Protein AF-A0A7S0Z0H3-F1 (afdb_monomer_lite)

pLDDT: mean 89.65, std 10.92, range [51.69, 97.5]

Foldseek 3Di:
DVLVVLVVLLVQLVDVVSLVVCLVVCVLLVLLVVLVVLDPCNLSSLSSLLSSLVVDLSSLVSCLVSVSVVRLVVCLQPVCSSPVDDDPVVVVSSVVSNVSSVSSLCSNCVRDDDPSNVVSVVSCPPPPRVSVVSVVVVCVVVVVVVVVVVVD

InterPro domains:
  IPR011989 Armadillo-like helical [G3DSA:1.25.10.10] (1-152)
  IPR013180 Beta-catenin-like protein 1, N-terminal [PF08216] (2-149)
  IPR039678 Beta-catenin-like protein 1 [PTHR14978] (2-150)

Radius of gyration: 15.67 Å; chains: 1; bounding box: 43×39×38 Å

Secondary structure (DSSP, 8-state):
-HHHHHHHHHHHTTSHHHHHHHHHTTHHHHHHHHHHTTSTTHHHHHHHHHHHHTT-HHHHHHHHHTTTHHHHHHHHH-GGGT----SHHHHHHHHHHHHHHHHHHHHHHHH--HHHHHHHHHHHHGGGGHHHHHHHHHHHHHHHHHHHHT--

Organism: NCBI:txid464990

Sequence (152 aa):
LLQNIFNVICSALMVPANQAALVEGEGIELMVIIMQNRKFAARSALRVLDYAMLRNTAACERFVAAMGLKTLFPAFMRPSSVCVSKSKEAKQGQREDEEHIVSILSSLLLRLAGESHARVLSKFVENGLEKVDRLMELHEKYFKRAREAAND

Structure (mmCIF, N/CA/C/O backbone):
data_AF-A0A7S0Z0H3-F1
#
_entry.id   AF-A0A7S0Z0H3-F1
#
loop_
_atom_site.group_PDB
_atom_site.id
_atom_site.type_symbol
_atom_site.label_atom_id
_atom_site.label_alt_id
_atom_site.label_comp_id
_atom_site.label_asym_id
_atom_site.label_entity_id
_atom_site.label_seq_id
_atom_site.pdbx_PDB_ins_code
_atom_site.Cartn_x
_atom_site.Cartn_y
_atom_site.Cartn_z
_atom_site.occupancy
_atom_site.B_iso_or_equiv
_atom_site.auth_seq_id
_atom_site.auth_comp_id
_atom_site.auth_asym_id
_atom_site.auth_atom_id
_atom_site.pdbx_PDB_model_num
ATOM 1 N N . LEU A 1 1 ? 10.139 22.043 1.725 1.00 78.69 1 LEU A N 1
ATOM 2 C CA . LEU A 1 1 ? 10.858 21.599 0.506 1.00 78.69 1 LEU A CA 1
ATOM 3 C C . LEU A 1 1 ? 10.636 20.115 0.207 1.00 78.69 1 LEU A C 1
ATOM 5 O O . LEU A 1 1 ? 10.054 19.822 -0.826 1.00 78.69 1 LEU A O 1
ATOM 9 N N . LEU A 1 2 ? 11.008 19.187 1.101 1.00 85.38 2 LEU A N 1
ATOM 10 C CA . LEU A 1 2 ? 10.917 17.745 0.811 1.00 85.38 2 LEU A CA 1
ATOM 11 C C . LEU A 1 2 ? 9.493 17.255 0.475 1.00 85.38 2 LEU A C 1
ATOM 13 O O . LEU A 1 2 ? 9.311 16.497 -0.469 1.00 85.38 2 LEU A O 1
ATOM 17 N N . GLN A 1 3 ? 8.467 17.723 1.189 1.00 85.12 3 GLN A N 1
ATOM 18 C CA . GLN A 1 3 ? 7.075 17.344 0.908 1.00 85.12 3 GLN A CA 1
ATOM 19 C C 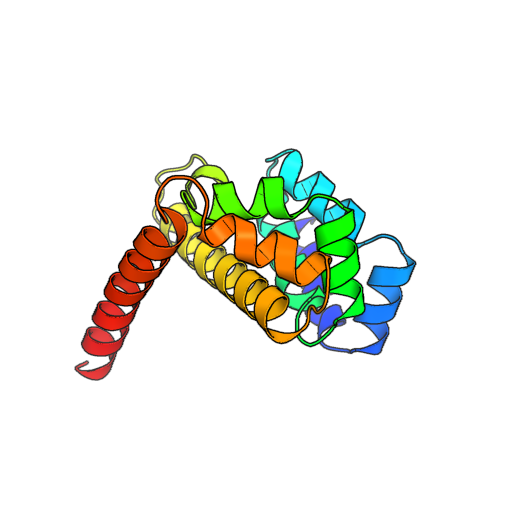. GLN A 1 3 ? 6.603 17.779 -0.490 1.00 85.12 3 GLN A C 1
ATOM 21 O O . GLN A 1 3 ? 5.839 17.058 -1.126 1.00 85.12 3 GLN A O 1
ATOM 26 N N . ASN A 1 4 ? 7.110 18.904 -1.007 1.00 91.06 4 ASN A N 1
ATOM 27 C CA . ASN A 1 4 ? 6.794 19.361 -2.361 1.00 91.06 4 ASN A CA 1
ATOM 28 C C . ASN A 1 4 ? 7.390 18.415 -3.407 1.00 91.06 4 ASN A C 1
ATOM 30 O O . ASN A 1 4 ? 6.724 18.111 -4.388 1.00 91.06 4 ASN A O 1
ATOM 34 N N . ILE A 1 5 ? 8.596 17.892 -3.164 1.00 92.62 5 ILE A N 1
ATOM 35 C CA . ILE A 1 5 ? 9.225 16.889 -4.036 1.00 92.62 5 ILE A CA 1
ATOM 36 C C . ILE A 1 5 ? 8.361 15.624 -4.078 1.00 92.62 5 ILE A C 1
ATOM 38 O O . ILE A 1 5 ? 8.009 15.153 -5.154 1.00 92.62 5 ILE A O 1
ATOM 42 N N . PHE A 1 6 ? 7.928 15.125 -2.917 1.00 92.38 6 PHE A N 1
ATOM 43 C CA . PHE A 1 6 ? 7.023 13.976 -2.858 1.00 92.38 6 PHE A CA 1
ATOM 44 C C . PHE A 1 6 ? 5.679 14.232 -3.553 1.00 92.38 6 PHE A C 1
ATOM 46 O O . PHE A 1 6 ? 5.156 13.328 -4.197 1.00 92.38 6 PHE A O 1
ATOM 53 N N . ASN A 1 7 ? 5.113 15.439 -3.445 1.00 91.56 7 ASN A N 1
ATOM 54 C CA . ASN A 1 7 ? 3.890 15.805 -4.168 1.00 91.56 7 ASN A CA 1
ATOM 55 C C . ASN A 1 7 ? 4.112 15.764 -5.689 1.00 91.56 7 ASN A C 1
ATOM 57 O O . ASN A 1 7 ? 3.304 15.173 -6.397 1.00 91.56 7 ASN A O 1
ATOM 61 N N . VAL A 1 8 ? 5.218 16.335 -6.181 1.00 94.50 8 VAL A N 1
ATOM 62 C CA . VAL A 1 8 ? 5.567 16.324 -7.613 1.00 94.50 8 VAL A CA 1
ATOM 63 C C . VAL A 1 8 ? 5.743 14.896 -8.124 1.00 94.50 8 VAL A C 1
ATOM 65 O O . VAL A 1 8 ? 5.212 14.570 -9.182 1.00 94.50 8 VAL A O 1
ATOM 68 N N . ILE A 1 9 ? 6.408 14.028 -7.356 1.00 93.12 9 ILE A N 1
ATOM 69 C CA . ILE A 1 9 ? 6.551 12.607 -7.702 1.00 93.12 9 ILE A CA 1
ATOM 70 C C . ILE A 1 9 ? 5.175 11.934 -7.793 1.00 93.12 9 ILE A C 1
ATOM 72 O O . ILE A 1 9 ? 4.892 11.285 -8.792 1.00 93.12 9 ILE A O 1
ATOM 76 N N . CYS A 1 10 ? 4.292 12.124 -6.805 1.00 93.38 10 CYS A N 1
ATOM 77 C CA . CYS A 1 10 ? 2.945 11.534 -6.836 1.00 93.38 10 CYS A CA 1
ATOM 78 C C . CYS A 1 10 ? 2.150 11.992 -8.070 1.00 93.38 10 CYS A C 1
ATOM 80 O O . CYS A 1 10 ? 1.522 11.171 -8.733 1.00 93.38 10 CYS A O 1
ATOM 82 N N . SER A 1 11 ? 2.218 13.281 -8.420 1.00 93.56 11 SER A N 1
ATOM 83 C CA . SER A 1 11 ? 1.573 13.807 -9.629 1.00 93.56 11 SER A CA 1
ATOM 84 C C . SER A 1 11 ? 2.170 13.219 -10.908 1.00 93.56 11 SER A C 1
ATOM 86 O O . SER A 1 11 ? 1.431 12.863 -11.823 1.00 93.56 11 SER A O 1
ATOM 88 N N . ALA A 1 12 ? 3.497 13.077 -10.976 1.00 94.25 12 ALA A N 1
ATOM 89 C CA . ALA A 1 12 ? 4.177 12.491 -12.127 1.00 94.25 12 ALA A CA 1
ATOM 90 C C . ALA A 1 12 ? 3.797 11.015 -12.332 1.00 94.25 12 ALA A C 1
ATOM 92 O O . ALA A 1 12 ? 3.657 10.577 -13.474 1.00 94.25 12 ALA A O 1
ATOM 93 N N . LEU A 1 13 ? 3.574 10.266 -11.248 1.00 94.06 13 LEU A N 1
ATOM 94 C CA . LEU A 1 13 ? 3.198 8.848 -11.278 1.00 94.06 13 LEU A CA 1
ATOM 95 C C . LEU A 1 13 ? 1.782 8.576 -11.799 1.00 94.06 13 LEU A C 1
ATOM 97 O O . LEU A 1 13 ? 1.443 7.418 -12.033 1.00 94.06 13 LEU A O 1
ATOM 101 N N . MET A 1 14 ? 0.978 9.612 -12.053 1.00 90.38 14 MET A N 1
ATOM 102 C CA . MET A 1 14 ? -0.280 9.462 -12.795 1.00 90.38 14 MET A CA 1
ATOM 103 C C . MET A 1 14 ? -0.058 9.117 -14.274 1.00 90.38 14 MET A C 1
ATOM 105 O O . MET A 1 14 ? -0.985 8.671 -14.949 1.00 90.38 14 MET A O 1
ATOM 109 N N . VAL A 1 15 ? 1.162 9.304 -14.786 1.00 93.12 15 VAL A N 1
ATOM 110 C CA . VAL A 1 15 ? 1.553 8.908 -16.141 1.00 93.12 15 VAL A CA 1
ATOM 111 C C . VAL A 1 15 ? 2.237 7.534 -16.085 1.00 93.12 15 VAL A C 1
ATOM 113 O O . VAL A 1 15 ? 3.291 7.418 -15.454 1.00 93.12 15 VAL A O 1
ATOM 116 N N . PRO A 1 16 ? 1.724 6.498 -16.781 1.00 90.38 16 PRO A N 1
ATOM 117 C CA . PRO A 1 16 ? 2.290 5.144 -16.729 1.00 90.38 16 PRO A CA 1
ATOM 118 C C . PRO A 1 16 ? 3.778 5.059 -17.103 1.00 90.38 16 PRO A C 1
ATOM 120 O O . PRO A 1 16 ? 4.526 4.295 -16.498 1.00 90.38 16 PRO A O 1
ATOM 123 N N . 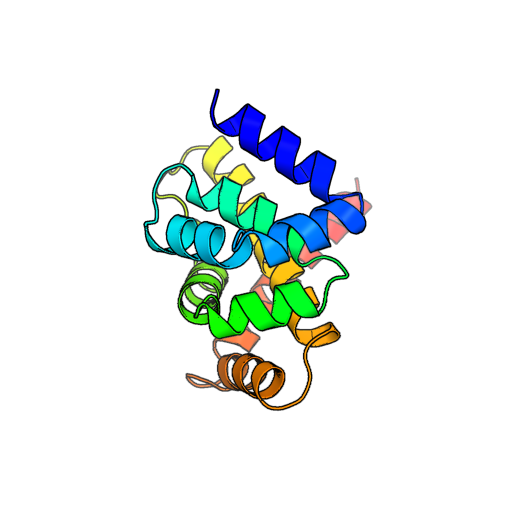ALA A 1 17 ? 4.238 5.889 -18.047 1.00 93.50 17 ALA A N 1
ATOM 124 C CA . ALA A 1 17 ? 5.651 5.958 -18.431 1.00 93.50 17 ALA A CA 1
ATOM 125 C C . ALA A 1 17 ? 6.568 6.339 -17.252 1.00 93.50 17 ALA A C 1
ATOM 127 O O . ALA A 1 17 ? 7.655 5.784 -17.102 1.00 93.50 17 ALA A O 1
ATOM 128 N N . ASN A 1 18 ? 6.105 7.228 -16.369 1.00 94.00 18 ASN A N 1
ATOM 129 C CA . ASN A 1 18 ? 6.863 7.638 -15.189 1.00 94.00 18 ASN A CA 1
ATOM 130 C C . ASN A 1 18 ? 6.866 6.555 -14.106 1.00 94.00 18 ASN A C 1
ATOM 132 O O . ASN A 1 18 ? 7.833 6.447 -13.356 1.00 94.00 18 ASN A O 1
ATOM 136 N N . GLN A 1 19 ? 5.815 5.732 -14.030 1.00 92.69 19 GLN A N 1
ATOM 137 C CA . GLN A 1 19 ? 5.812 4.572 -13.139 1.00 92.69 19 GLN A CA 1
ATOM 138 C C . GLN A 1 19 ? 6.863 3.545 -13.571 1.00 92.69 19 GLN A C 1
ATOM 140 O O . GLN A 1 19 ? 7.591 3.031 -12.728 1.00 92.69 19 GLN A O 1
ATOM 145 N N . ALA A 1 20 ? 6.982 3.281 -14.878 1.00 92.94 20 ALA A N 1
ATOM 146 C CA . ALA A 1 20 ? 8.028 2.412 -15.413 1.00 92.94 20 ALA A CA 1
ATOM 147 C C . ALA A 1 20 ? 9.428 2.983 -15.133 1.00 92.94 20 ALA A C 1
ATOM 149 O O . ALA A 1 20 ? 10.279 2.275 -14.607 1.00 92.94 20 ALA A O 1
ATOM 150 N N . ALA A 1 21 ? 9.638 4.282 -15.377 1.00 95.06 21 ALA A N 1
ATOM 151 C CA . ALA A 1 21 ? 10.907 4.945 -15.074 1.00 95.06 21 ALA A CA 1
ATOM 152 C C . ALA A 1 21 ? 11.281 4.869 -13.581 1.00 95.06 21 ALA A C 1
ATOM 154 O O . ALA A 1 21 ? 12.450 4.687 -13.247 1.00 95.06 21 ALA A O 1
ATOM 155 N N . LEU A 1 22 ? 10.299 4.971 -12.677 1.00 94.88 22 LEU A N 1
ATOM 156 C CA . LEU A 1 22 ? 10.532 4.814 -11.240 1.00 94.88 22 LEU A CA 1
ATOM 157 C C . LEU A 1 22 ? 10.969 3.386 -10.883 1.00 94.88 22 LEU A C 1
ATOM 159 O O . LEU A 1 22 ? 11.844 3.216 -10.038 1.00 94.88 22 LEU A O 1
ATOM 163 N N . VAL A 1 23 ? 10.361 2.374 -11.506 1.00 94.94 23 VAL A N 1
ATOM 164 C CA . VAL A 1 23 ? 10.716 0.962 -11.297 1.00 94.94 23 VAL A CA 1
ATOM 165 C C . VAL A 1 23 ? 12.130 0.669 -11.802 1.00 94.94 23 VAL A C 1
ATOM 167 O O . VAL A 1 23 ? 12.901 0.033 -11.089 1.00 94.94 23 VAL A O 1
ATOM 170 N N . GLU A 1 24 ? 12.490 1.169 -12.985 1.00 95.44 24 GLU A N 1
ATOM 171 C CA . GLU A 1 24 ? 13.846 1.029 -13.536 1.00 95.44 24 GLU A CA 1
ATOM 172 C C . GLU A 1 24 ? 14.899 1.736 -12.671 1.00 95.44 24 GLU A C 1
ATOM 174 O O . GLU A 1 24 ? 16.016 1.251 -12.523 1.00 95.44 24 GLU A O 1
ATOM 179 N N . GLY A 1 25 ? 14.537 2.864 -12.057 1.00 96.00 25 GLY A N 1
ATOM 180 C CA . GLY A 1 25 ? 15.413 3.637 -11.177 1.00 96.00 25 GLY A CA 1
ATOM 181 C C . GLY A 1 25 ? 15.489 3.154 -9.724 1.00 96.00 25 GLY A C 1
ATOM 182 O O . GLY A 1 25 ? 15.872 3.950 -8.870 1.00 96.00 25 GLY A O 1
ATOM 183 N N . GLU A 1 26 ? 15.071 1.921 -9.415 1.00 95.94 26 GLU A N 1
ATOM 184 C CA . GLU A 1 26 ? 15.037 1.357 -8.047 1.00 95.94 26 GLU A CA 1
ATOM 185 C C . GLU A 1 26 ? 14.232 2.207 -7.039 1.00 95.94 26 GLU A C 1
ATOM 187 O O . GLU A 1 26 ? 14.466 2.226 -5.824 1.00 95.94 26 GLU A O 1
ATOM 192 N N . GLY A 1 27 ? 13.254 2.964 -7.542 1.00 95.69 27 GLY A N 1
ATOM 193 C CA . GLY A 1 27 ? 12.466 3.874 -6.724 1.00 95.69 27 GLY A CA 1
ATOM 194 C C . GLY A 1 27 ? 11.568 3.141 -5.729 1.00 95.69 27 GLY A C 1
ATOM 195 O O . GLY A 1 27 ? 11.312 3.662 -4.643 1.00 95.69 27 GLY A O 1
ATOM 196 N N . ILE A 1 28 ? 11.121 1.925 -6.057 1.00 96.62 28 ILE A N 1
ATOM 197 C CA . ILE A 1 28 ? 10.298 1.099 -5.162 1.00 96.62 28 ILE A CA 1
ATOM 198 C C . ILE A 1 28 ? 11.120 0.669 -3.944 1.00 96.62 28 ILE A C 1
ATOM 200 O O . ILE A 1 28 ? 10.687 0.849 -2.804 1.00 96.62 28 ILE A O 1
ATOM 204 N N . GLU A 1 29 ? 12.328 0.172 -4.181 1.00 96.50 29 GLU A N 1
ATOM 205 C CA . GLU A 1 29 ? 13.298 -0.258 -3.181 1.00 96.50 29 GLU A CA 1
ATOM 206 C C . GLU A 1 29 ? 13.650 0.902 -2.239 1.00 96.50 29 GLU A C 1
ATOM 208 O O . GLU A 1 29 ? 13.566 0.764 -1.013 1.00 96.50 29 GLU A O 1
ATOM 213 N N . LEU A 1 30 ? 13.940 2.082 -2.799 1.00 95.44 30 LEU A N 1
ATOM 214 C CA . LEU A 1 30 ? 14.209 3.285 -2.013 1.00 95.44 30 LEU A CA 1
ATOM 215 C C . LEU A 1 30 ? 13.018 3.675 -1.125 1.00 95.44 30 LEU A C 1
ATOM 217 O O . LEU A 1 30 ? 13.208 3.978 0.056 1.00 95.44 30 LEU A O 1
ATOM 221 N N . MET A 1 31 ? 11.786 3.658 -1.650 1.00 95.81 31 MET A N 1
ATOM 222 C CA . MET A 1 31 ? 10.604 3.987 -0.843 1.00 95.81 31 MET A CA 1
ATOM 223 C C . MET A 1 31 ? 10.384 2.980 0.290 1.00 95.81 31 MET A C 1
ATOM 225 O O . MET A 1 31 ? 10.040 3.384 1.405 1.00 95.81 31 MET A O 1
ATOM 229 N N . VAL A 1 32 ? 10.640 1.690 0.052 1.00 94.75 32 VAL A N 1
ATOM 230 C CA . VAL A 1 32 ? 10.576 0.660 1.099 1.00 94.75 32 VAL A CA 1
ATOM 231 C C . VAL A 1 32 ? 11.608 0.930 2.198 1.00 94.75 32 VAL A C 1
ATOM 233 O O . VAL A 1 32 ? 11.258 0.898 3.380 1.00 94.75 32 VAL A O 1
ATOM 236 N N . ILE A 1 33 ? 12.846 1.289 1.844 1.00 94.06 33 ILE A N 1
ATOM 237 C CA . ILE A 1 33 ? 13.888 1.674 2.813 1.00 94.06 33 ILE A CA 1
ATOM 238 C C . ILE A 1 33 ? 13.456 2.906 3.624 1.00 94.06 33 ILE A C 1
ATOM 240 O O . ILE A 1 33 ? 13.630 2.955 4.847 1.00 94.06 33 ILE A O 1
ATOM 244 N N . ILE A 1 34 ? 12.860 3.913 2.977 1.00 92.19 34 ILE A N 1
ATOM 245 C CA . ILE A 1 34 ? 12.365 5.115 3.665 1.00 92.19 34 ILE A CA 1
ATOM 246 C C . ILE A 1 34 ? 11.253 4.757 4.662 1.00 92.19 34 ILE A C 1
ATOM 248 O O . ILE A 1 34 ? 11.278 5.246 5.797 1.00 92.19 34 ILE A O 1
ATOM 252 N N . MET A 1 35 ? 10.318 3.877 4.286 1.00 90.38 35 MET A N 1
ATOM 253 C CA . MET A 1 35 ? 9.278 3.381 5.194 1.00 90.38 35 MET A CA 1
ATOM 254 C C . MET A 1 35 ? 9.866 2.595 6.375 1.00 90.38 35 MET A C 1
ATOM 256 O O . MET A 1 35 ? 9.444 2.794 7.515 1.00 90.38 35 MET A O 1
ATOM 260 N N . GLN A 1 36 ? 10.858 1.733 6.130 1.00 88.00 36 GLN A N 1
ATOM 261 C CA . GLN A 1 36 ? 11.517 0.926 7.167 1.00 88.00 36 GLN A CA 1
ATOM 262 C C . GLN A 1 36 ? 12.225 1.779 8.218 1.00 88.00 36 GLN A C 1
ATOM 264 O O . GLN A 1 36 ? 12.170 1.465 9.406 1.00 88.00 36 GLN A O 1
ATOM 269 N N . ASN A 1 37 ? 12.837 2.886 7.798 1.00 85.62 37 ASN A N 1
ATOM 270 C CA . ASN A 1 37 ? 13.549 3.796 8.690 1.00 85.62 37 ASN A CA 1
ATOM 271 C C . ASN A 1 37 ? 12.625 4.600 9.625 1.00 85.62 37 ASN A C 1
ATOM 273 O O . ASN A 1 37 ? 13.128 5.261 10.533 1.00 85.62 37 ASN A O 1
ATOM 277 N N . ARG A 1 38 ? 11.295 4.569 9.416 1.00 72.88 38 ARG A N 1
ATOM 278 C CA . ARG A 1 38 ? 10.264 5.236 10.247 1.00 72.88 38 ARG A CA 1
ATOM 279 C C . ARG A 1 38 ? 10.553 6.711 10.561 1.00 72.88 38 ARG A C 1
ATOM 281 O O . ARG A 1 38 ? 10.220 7.215 11.631 1.00 72.88 38 ARG A O 1
ATOM 288 N N . LYS A 1 39 ? 11.192 7.415 9.624 1.00 76.69 39 LYS A N 1
ATOM 289 C CA . LYS A 1 39 ? 11.484 8.853 9.739 1.00 76.69 39 LYS A CA 1
ATOM 290 C C . LYS A 1 39 ? 10.321 9.683 9.195 1.00 76.69 39 LYS A C 1
ATOM 292 O O . LYS A 1 39 ? 9.367 9.153 8.636 1.00 76.69 39 LYS A O 1
ATOM 297 N N . PHE A 1 40 ? 10.429 11.006 9.300 1.00 78.75 40 PHE A N 1
ATOM 298 C CA . PHE A 1 40 ? 9.413 11.970 8.851 1.00 78.75 40 PHE A CA 1
ATOM 299 C C . PHE A 1 40 ? 8.945 11.800 7.387 1.00 78.75 40 PHE A C 1
ATOM 301 O O . PHE A 1 40 ? 7.859 12.249 7.039 1.00 78.75 40 PHE A O 1
ATOM 308 N N . ALA A 1 41 ? 9.736 11.141 6.532 1.00 86.12 41 ALA A N 1
ATOM 309 C CA . ALA A 1 41 ? 9.396 10.863 5.137 1.00 86.12 41 ALA A CA 1
ATOM 310 C C . ALA A 1 41 ? 8.589 9.564 4.921 1.00 86.12 41 ALA A C 1
ATOM 312 O O . ALA A 1 41 ? 8.169 9.308 3.796 1.00 86.12 41 ALA A O 1
ATOM 313 N N . ALA A 1 42 ? 8.346 8.752 5.959 1.00 87.06 42 ALA A N 1
ATOM 314 C CA . ALA A 1 42 ? 7.689 7.447 5.825 1.00 87.06 42 ALA A CA 1
ATOM 315 C C . ALA A 1 42 ? 6.264 7.549 5.255 1.00 87.06 42 ALA A C 1
ATOM 317 O O . ALA A 1 42 ? 5.923 6.800 4.344 1.00 87.06 42 ALA A O 1
ATOM 318 N N . ARG A 1 43 ? 5.460 8.517 5.723 1.00 88.25 43 ARG A N 1
ATOM 319 C CA . ARG A 1 43 ? 4.117 8.785 5.175 1.00 88.25 43 ARG A CA 1
ATOM 320 C C . ARG A 1 43 ? 4.173 9.178 3.700 1.00 88.25 43 ARG A C 1
ATOM 322 O O . ARG A 1 43 ? 3.3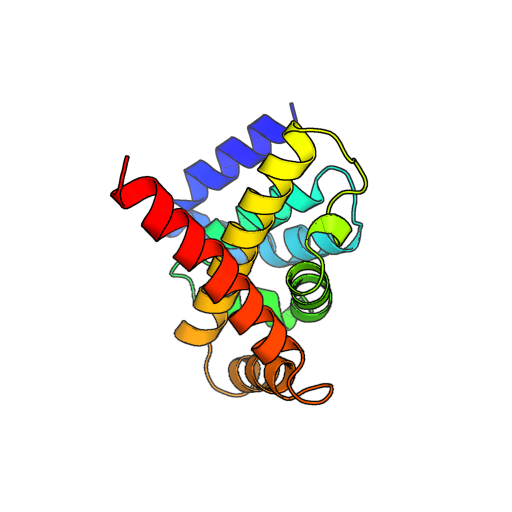95 8.693 2.887 1.00 88.25 43 ARG A O 1
ATOM 329 N N . SER A 1 44 ? 5.120 10.037 3.340 1.00 91.19 44 SER A N 1
ATOM 330 C CA . SER A 1 44 ? 5.281 10.464 1.952 1.00 91.19 44 SER A CA 1
ATOM 331 C C . SER A 1 44 ? 5.725 9.314 1.045 1.00 91.19 44 SER A C 1
ATOM 333 O O . SER A 1 44 ? 5.243 9.216 -0.079 1.00 91.19 44 SER A O 1
ATOM 335 N N . ALA A 1 45 ? 6.593 8.427 1.538 1.00 93.44 45 ALA A N 1
ATOM 336 C CA . ALA A 1 45 ? 7.011 7.223 0.824 1.00 93.44 45 ALA A CA 1
ATOM 337 C C . ALA A 1 45 ? 5.857 6.228 0.644 1.00 93.44 45 ALA A C 1
ATOM 339 O O . ALA A 1 45 ? 5.682 5.704 -0.452 1.00 93.44 45 ALA A O 1
ATOM 340 N N . LEU A 1 46 ? 5.028 6.031 1.677 1.00 93.75 46 LEU A N 1
ATOM 341 C CA . LEU A 1 46 ? 3.806 5.226 1.592 1.00 93.75 46 LEU A CA 1
ATOM 342 C C . LEU A 1 46 ? 2.881 5.746 0.484 1.00 93.75 46 LEU A C 1
ATOM 344 O O . LEU A 1 46 ? 2.421 4.972 -0.350 1.00 93.75 46 LEU A O 1
ATOM 348 N N . ARG A 1 47 ? 2.668 7.065 0.431 1.00 94.25 47 ARG A N 1
ATOM 349 C CA . ARG A 1 47 ? 1.853 7.684 -0.618 1.00 94.25 47 ARG A CA 1
ATOM 350 C C . ARG A 1 47 ? 2.468 7.518 -2.010 1.00 94.25 47 ARG A C 1
ATOM 352 O O . ARG A 1 47 ? 1.748 7.230 -2.953 1.00 94.25 47 ARG A O 1
ATOM 359 N N . VAL A 1 48 ? 3.785 7.666 -2.162 1.00 95.50 48 VAL A N 1
ATOM 360 C CA . VAL A 1 48 ? 4.449 7.406 -3.454 1.00 95.50 48 VAL A CA 1
ATOM 361 C C . VAL A 1 48 ? 4.262 5.955 -3.890 1.00 95.50 48 VAL A C 1
ATOM 363 O O . VAL A 1 48 ? 3.972 5.715 -5.058 1.00 95.50 48 VAL A O 1
ATOM 366 N N . LEU A 1 49 ? 4.389 4.999 -2.967 1.00 96.12 49 LEU A N 1
ATOM 367 C CA . LEU A 1 49 ? 4.201 3.578 -3.257 1.00 96.12 49 LEU A CA 1
ATOM 368 C C . LEU A 1 49 ? 2.776 3.254 -3.696 1.00 96.12 49 LEU A C 1
ATOM 370 O O . LEU A 1 49 ? 2.616 2.512 -4.658 1.00 96.12 49 LEU A O 1
ATOM 374 N N . ASP A 1 50 ? 1.763 3.842 -3.060 1.00 95.88 50 ASP A N 1
ATOM 375 C CA . ASP A 1 50 ? 0.365 3.685 -3.478 1.00 95.88 50 ASP A CA 1
ATOM 376 C C . ASP A 1 50 ? 0.181 4.061 -4.959 1.00 95.88 50 ASP A C 1
ATOM 378 O O . ASP A 1 50 ? -0.269 3.253 -5.772 1.00 95.88 50 ASP A O 1
ATOM 382 N N . TYR A 1 51 ? 0.667 5.240 -5.350 1.00 94.88 51 TYR A N 1
ATOM 383 C CA . TYR A 1 51 ? 0.552 5.736 -6.724 1.00 94.88 51 TYR A CA 1
ATOM 384 C C . TYR A 1 51 ? 1.422 4.945 -7.708 1.00 94.88 51 TYR A C 1
ATOM 386 O O . TYR A 1 51 ? 0.994 4.678 -8.828 1.00 94.88 51 TYR A O 1
ATOM 394 N N . ALA A 1 52 ? 2.636 4.564 -7.306 1.00 95.25 52 ALA A N 1
ATOM 395 C CA . ALA A 1 52 ? 3.560 3.807 -8.147 1.00 95.25 52 ALA A CA 1
ATOM 396 C C . ALA A 1 52 ? 3.064 2.385 -8.415 1.00 95.25 52 ALA A C 1
ATOM 398 O O . ALA A 1 52 ? 3.264 1.846 -9.502 1.00 95.25 52 ALA A O 1
ATOM 399 N N . MET A 1 53 ? 2.432 1.771 -7.415 1.00 94.00 53 MET A N 1
ATOM 400 C CA . MET A 1 53 ? 1.909 0.420 -7.523 1.00 94.00 53 MET A CA 1
ATOM 401 C C . MET A 1 53 ? 0.553 0.404 -8.210 1.00 94.00 53 MET A C 1
ATOM 403 O O . MET A 1 53 ? 0.210 -0.636 -8.774 1.00 94.00 53 MET A O 1
ATOM 407 N N . LEU A 1 54 ? -0.210 1.506 -8.196 1.00 91.12 54 LEU A N 1
ATOM 408 C CA . LEU A 1 54 ? -1.524 1.617 -8.825 1.00 91.12 54 LEU A CA 1
ATOM 409 C C . LEU A 1 54 ? -1.465 1.243 -10.315 1.00 91.12 54 LEU A C 1
ATOM 411 O O . LEU A 1 54 ? -0.861 1.929 -11.130 1.00 91.12 54 LEU A O 1
ATOM 415 N N . ARG A 1 55 ? -2.147 0.149 -10.667 1.00 86.25 55 ARG A N 1
ATOM 416 C CA . ARG A 1 55 ? -2.208 -0.461 -12.010 1.00 86.25 55 ARG A CA 1
ATOM 417 C C . ARG A 1 55 ? -0.856 -0.925 -12.582 1.00 86.25 55 ARG A C 1
ATOM 419 O O . ARG A 1 55 ? -0.782 -1.189 -13.776 1.00 86.25 55 ARG A O 1
ATOM 426 N N . ASN A 1 56 ? 0.171 -1.112 -11.750 1.00 92.56 56 ASN A N 1
ATOM 427 C CA . ASN A 1 56 ? 1.500 -1.549 -12.181 1.00 92.56 56 ASN A CA 1
ATOM 428 C C . ASN A 1 56 ? 1.932 -2.855 -11.494 1.00 92.56 56 ASN A C 1
ATOM 430 O O . ASN A 1 56 ? 2.227 -2.880 -10.298 1.00 92.56 56 ASN A O 1
ATOM 434 N N . THR A 1 57 ? 1.976 -3.952 -12.255 1.00 95.12 57 THR A N 1
ATOM 435 C CA . THR A 1 57 ? 2.368 -5.275 -11.739 1.00 95.12 57 THR A CA 1
ATOM 436 C C . THR A 1 57 ? 3.861 -5.356 -11.425 1.00 95.12 57 THR A C 1
ATOM 438 O O . THR A 1 57 ? 4.227 -5.898 -10.386 1.00 95.12 57 THR A O 1
ATOM 441 N N . ALA A 1 58 ? 4.725 -4.761 -12.253 1.00 95.31 58 ALA A N 1
ATOM 442 C CA . ALA A 1 58 ? 6.173 -4.784 -12.033 1.00 95.31 58 ALA A CA 1
ATOM 443 C C . ALA A 1 58 ? 6.557 -4.085 -10.719 1.00 95.31 58 ALA A C 1
ATOM 445 O O . ALA A 1 58 ? 7.349 -4.615 -9.941 1.00 95.31 58 ALA A O 1
ATOM 446 N N . ALA A 1 59 ? 5.928 -2.944 -10.420 1.00 96.19 59 ALA A N 1
ATOM 447 C CA . ALA A 1 59 ? 6.103 -2.256 -9.143 1.00 96.19 59 ALA A CA 1
ATOM 448 C C . ALA A 1 59 ? 5.656 -3.119 -7.949 1.00 96.19 59 ALA A C 1
ATOM 450 O O . ALA A 1 59 ? 6.314 -3.120 -6.908 1.00 96.19 59 ALA A O 1
ATOM 451 N N . CYS A 1 60 ? 4.569 -3.886 -8.097 1.00 97.12 60 CYS A N 1
ATOM 452 C CA . CYS A 1 60 ? 4.094 -4.796 -7.054 1.00 97.12 60 CYS A CA 1
ATOM 453 C C . CYS A 1 60 ? 5.085 -5.938 -6.786 1.00 97.12 60 CYS A C 1
ATOM 455 O O . CYS A 1 60 ? 5.360 -6.245 -5.626 1.00 97.12 60 CYS A O 1
ATOM 457 N N . GLU A 1 61 ? 5.653 -6.530 -7.838 1.00 96.56 61 GLU A N 1
ATOM 458 C CA . GLU A 1 61 ? 6.670 -7.581 -7.712 1.00 96.56 61 GLU A CA 1
ATOM 459 C C . GLU A 1 61 ? 7.937 -7.049 -7.027 1.00 96.56 61 GLU A C 1
ATOM 461 O O . GLU A 1 61 ? 8.414 -7.637 -6.052 1.00 96.56 61 GLU A O 1
ATOM 466 N N . ARG A 1 62 ? 8.431 -5.877 -7.457 1.00 96.69 62 ARG A N 1
ATOM 467 C CA . ARG A 1 62 ? 9.575 -5.205 -6.817 1.00 96.69 62 ARG A CA 1
ATOM 468 C C . ARG A 1 62 ? 9.315 -4.910 -5.345 1.00 96.69 62 ARG A C 1
ATOM 470 O O . ARG A 1 62 ? 10.195 -5.125 -4.518 1.00 96.69 62 ARG A O 1
ATOM 477 N N . PHE A 1 63 ? 8.104 -4.488 -4.987 1.00 97.50 63 PHE A N 1
ATOM 478 C CA . PHE A 1 63 ? 7.743 -4.215 -3.596 1.00 97.50 63 PHE A CA 1
ATOM 479 C C . PHE A 1 63 ? 7.831 -5.465 -2.706 1.00 97.50 63 PHE A C 1
ATOM 481 O O . PHE A 1 63 ? 8.352 -5.402 -1.587 1.00 97.50 63 PHE A O 1
ATOM 488 N N . VAL A 1 64 ? 7.347 -6.613 -3.194 1.00 97.00 64 VAL A N 1
ATOM 489 C CA . VAL A 1 64 ? 7.447 -7.889 -2.467 1.00 97.00 64 VAL A CA 1
ATOM 490 C C . VAL A 1 64 ? 8.902 -8.352 -2.380 1.00 97.00 64 VAL A C 1
ATOM 492 O O . VAL A 1 64 ? 9.339 -8.760 -1.300 1.00 97.00 64 VAL A O 1
ATOM 495 N N . ALA A 1 65 ? 9.665 -8.237 -3.471 1.00 95.75 65 ALA A N 1
ATOM 496 C CA . ALA A 1 65 ? 11.088 -8.578 -3.513 1.00 95.75 65 ALA A CA 1
ATOM 497 C C . ALA A 1 65 ? 11.930 -7.714 -2.555 1.00 95.75 65 ALA A C 1
ATOM 499 O O . ALA A 1 65 ? 12.792 -8.233 -1.849 1.00 95.75 65 ALA A O 1
ATOM 500 N N . ALA A 1 66 ? 11.608 -6.424 -2.436 1.00 95.69 66 ALA A N 1
ATOM 501 C CA . ALA A 1 66 ? 12.240 -5.474 -1.521 1.00 95.69 66 ALA A CA 1
ATOM 502 C C . ALA A 1 66 ? 11.837 -5.664 -0.043 1.00 95.69 66 ALA A C 1
ATOM 504 O O . ALA A 1 66 ? 12.136 -4.822 0.802 1.00 95.69 66 ALA A O 1
ATOM 505 N N . MET A 1 67 ? 11.148 -6.759 0.300 1.00 94.12 67 MET A N 1
ATOM 506 C CA . MET A 1 67 ? 10.683 -7.066 1.658 1.00 94.12 67 MET A CA 1
ATOM 507 C C . MET A 1 67 ? 9.663 -6.055 2.209 1.00 94.12 67 MET A C 1
ATOM 509 O O . MET A 1 67 ? 9.489 -5.944 3.428 1.00 94.12 67 MET A O 1
ATOM 513 N N . GLY A 1 68 ? 8.925 -5.366 1.330 1.00 95.06 68 GLY A N 1
ATOM 514 C CA . GLY A 1 68 ? 7.935 -4.351 1.703 1.00 95.06 68 GLY A CA 1
ATOM 515 C C . GLY A 1 68 ? 6.818 -4.880 2.609 1.00 95.06 68 GLY A C 1
ATOM 516 O O . GLY A 1 68 ? 6.338 -4.163 3.490 1.00 95.06 68 GLY A O 1
ATOM 517 N N . LEU A 1 69 ? 6.468 -6.169 2.499 1.00 95.81 69 LEU A N 1
ATOM 518 C CA . LEU A 1 69 ? 5.447 -6.808 3.343 1.00 95.81 69 LEU A CA 1
ATOM 519 C C . LEU A 1 69 ? 5.793 -6.755 4.841 1.00 95.81 69 LEU A C 1
ATOM 521 O O . LEU A 1 69 ? 4.895 -6.605 5.672 1.00 95.81 69 LEU A O 1
ATOM 525 N N . LYS A 1 70 ? 7.084 -6.826 5.204 1.00 92.38 70 LYS A N 1
ATOM 526 C CA . LYS A 1 70 ? 7.526 -6.731 6.609 1.00 92.38 70 LYS A CA 1
ATOM 527 C C . LYS A 1 70 ? 7.259 -5.355 7.216 1.00 92.38 70 LYS A C 1
ATOM 529 O O . LYS A 1 70 ? 7.178 -5.242 8.434 1.00 92.38 70 LYS A O 1
ATOM 534 N N . THR A 1 71 ? 7.116 -4.326 6.389 1.00 91.56 71 THR A N 1
ATOM 535 C CA . THR A 1 71 ? 6.841 -2.952 6.820 1.00 91.56 71 THR A CA 1
ATOM 536 C C . THR A 1 71 ? 5.359 -2.612 6.692 1.00 91.56 71 THR A C 1
ATOM 538 O O . THR A 1 71 ? 4.801 -1.977 7.585 1.00 91.56 71 THR A O 1
ATOM 541 N N . LEU A 1 72 ? 4.706 -3.096 5.631 1.00 94.38 72 LEU A N 1
ATOM 542 C CA . LEU A 1 72 ? 3.297 -2.838 5.339 1.00 94.38 72 LEU A CA 1
ATOM 543 C C . LEU A 1 72 ? 2.351 -3.455 6.376 1.00 94.38 72 LEU A C 1
ATOM 545 O O . LEU A 1 72 ? 1.476 -2.765 6.888 1.00 94.38 72 LEU A O 1
ATOM 549 N N . PHE A 1 73 ? 2.524 -4.733 6.729 1.00 94.25 73 PHE A N 1
ATOM 550 C CA . PHE A 1 73 ? 1.586 -5.416 7.631 1.00 94.25 73 PHE A CA 1
ATOM 551 C C . PHE A 1 73 ? 1.601 -4.886 9.076 1.00 94.25 73 PHE A C 1
ATOM 553 O O . PHE A 1 73 ? 0.528 -4.771 9.672 1.00 94.25 73 PHE A O 1
ATOM 560 N N . PRO A 1 74 ? 2.750 -4.499 9.664 1.00 91.19 74 PRO A N 1
ATOM 561 C CA . PRO A 1 74 ? 2.742 -3.760 10.925 1.00 91.19 74 PRO A CA 1
ATOM 562 C C . PRO A 1 74 ? 2.010 -2.414 10.835 1.00 91.19 74 PRO A C 1
ATOM 564 O O . PRO A 1 74 ? 1.282 -2.065 11.766 1.00 91.19 74 PRO A O 1
ATOM 567 N N . ALA A 1 75 ? 2.161 -1.689 9.720 1.00 89.62 75 ALA A N 1
ATOM 568 C CA . ALA A 1 75 ? 1.441 -0.438 9.482 1.00 89.62 75 ALA A CA 1
ATOM 569 C C . ALA A 1 75 ? -0.076 -0.665 9.340 1.00 89.62 75 ALA A C 1
ATOM 571 O O . ALA A 1 75 ? -0.858 0.098 9.900 1.00 89.62 75 ALA A O 1
ATOM 572 N N . PHE A 1 76 ? -0.488 -1.756 8.686 1.00 93.06 76 PHE A N 1
ATOM 573 C CA . PHE A 1 76 ? -1.889 -2.170 8.552 1.00 93.06 76 PHE A CA 1
ATOM 574 C C . PHE A 1 76 ? -2.555 -2.485 9.902 1.00 93.06 76 PHE A C 1
ATOM 576 O O . PHE A 1 76 ? -3.665 -2.025 10.180 1.00 93.06 76 PHE A O 1
ATOM 583 N N . MET A 1 77 ? -1.862 -3.222 10.779 1.00 91.25 77 MET A N 1
ATOM 584 C CA . MET A 1 77 ? -2.380 -3.533 12.118 1.00 91.25 77 MET A CA 1
ATOM 585 C C . MET A 1 77 ? -2.476 -2.297 13.006 1.00 91.25 77 MET A C 1
ATOM 587 O O . MET A 1 77 ? -3.412 -2.160 13.789 1.00 91.25 77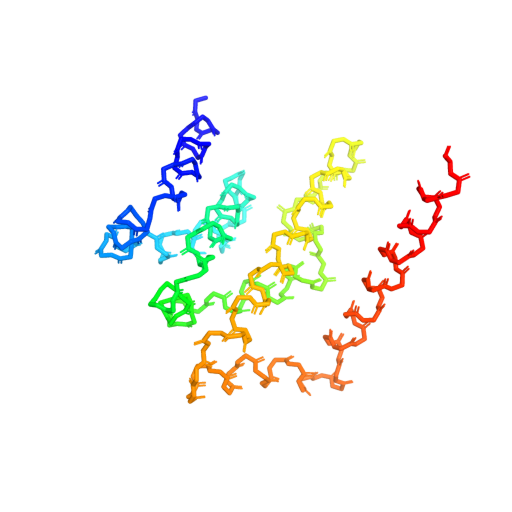 MET A O 1
ATOM 591 N N . ARG A 1 78 ? -1.478 -1.411 12.932 1.00 83.06 78 ARG A N 1
ATOM 592 C CA . ARG A 1 78 ? -1.390 -0.217 13.776 1.00 83.06 78 ARG A CA 1
ATOM 593 C C . ARG A 1 78 ? -0.938 0.974 12.929 1.00 83.06 78 ARG A C 1
ATOM 595 O O . ARG A 1 78 ? 0.268 1.186 12.797 1.00 83.06 78 ARG A O 1
ATOM 602 N N . PRO A 1 79 ? -1.866 1.802 12.425 1.00 64.94 79 PRO A N 1
ATOM 603 C CA . PRO A 1 79 ? -1.528 3.007 11.656 1.00 64.94 79 PRO A CA 1
ATOM 604 C C . PRO A 1 79 ? -0.689 4.012 12.463 1.00 64.94 79 PRO A C 1
ATOM 606 O O . PRO A 1 79 ? 0.198 4.678 11.936 1.00 64.94 79 PRO A O 1
ATOM 609 N N . SER A 1 80 ? -0.868 4.037 13.790 1.00 58.00 80 SER A N 1
ATOM 610 C CA . SER A 1 80 ? -0.026 4.785 14.738 1.00 58.00 80 SER A CA 1
ATOM 611 C C . SER A 1 80 ? 1.446 4.346 14.759 1.00 58.00 80 SER A C 1
ATOM 613 O O . SER A 1 80 ? 2.289 5.019 15.345 1.00 58.00 80 SER A O 1
ATOM 615 N N . SER A 1 81 ? 1.796 3.242 14.097 1.00 54.19 81 SER A N 1
ATOM 616 C CA . SER A 1 81 ? 3.185 2.806 13.937 1.00 54.19 81 SER A CA 1
ATOM 617 C C . SER A 1 81 ? 3.964 3.602 12.875 1.00 54.19 81 SER A C 1
ATOM 619 O O . SER A 1 81 ? 5.192 3.481 12.820 1.00 54.19 81 SER A O 1
ATOM 621 N N . VAL A 1 82 ? 3.269 4.434 12.084 1.00 54.81 82 VAL A N 1
ATOM 622 C CA . VAL A 1 82 ? 3.848 5.384 11.116 1.00 54.81 82 VAL A CA 1
ATOM 623 C C . VAL A 1 82 ? 4.080 6.764 11.757 1.00 54.81 82 VAL A C 1
ATOM 625 O O . VAL A 1 82 ? 4.995 7.480 11.356 1.00 54.81 82 VAL A O 1
ATOM 628 N N . CYS A 1 83 ? 3.312 7.143 12.791 1.00 51.69 83 CYS A N 1
ATOM 629 C CA . CYS A 1 83 ? 3.454 8.431 13.482 1.00 51.69 83 CYS A CA 1
ATOM 630 C C . CYS A 1 83 ? 2.991 8.404 14.959 1.00 51.69 83 CYS A C 1
ATOM 632 O O . CYS A 1 83 ? 1.908 7.928 15.285 1.00 51.69 83 CYS A O 1
ATOM 634 N N . VAL A 1 84 ? 3.807 8.980 15.855 1.00 52.53 84 VAL A N 1
ATOM 635 C CA . VAL A 1 84 ? 3.665 8.906 17.333 1.00 52.53 84 VAL A CA 1
ATOM 636 C C . VAL A 1 84 ? 2.820 10.055 17.933 1.00 52.53 84 VAL A C 1
ATOM 638 O O . VAL A 1 84 ? 2.524 10.064 19.127 1.00 52.53 84 VAL A O 1
ATOM 641 N N . SER A 1 85 ? 2.400 11.044 17.134 1.00 52.78 85 SER A N 1
ATOM 642 C CA . SER A 1 85 ? 1.695 12.240 17.637 1.00 52.78 85 SER A CA 1
ATOM 643 C C . SER A 1 85 ? 0.190 12.014 17.863 1.00 52.78 85 SER A C 1
ATOM 645 O O . SER A 1 85 ? -0.460 11.297 17.107 1.00 52.78 85 SER A O 1
ATOM 647 N N . LYS A 1 86 ? -0.378 12.669 18.890 1.00 54.97 86 LYS A N 1
ATOM 648 C CA . LYS A 1 86 ? -1.806 12.609 19.276 1.00 54.97 86 LYS A CA 1
ATOM 649 C C . LYS A 1 86 ? -2.641 13.831 18.824 1.00 54.97 86 LYS A C 1
ATOM 651 O O . LYS A 1 86 ? -3.770 13.986 19.291 1.00 54.97 86 LYS A O 1
ATOM 656 N N . SER A 1 87 ? -2.121 14.708 17.955 1.00 64.94 87 SER A N 1
ATOM 657 C CA . SER A 1 87 ? -2.848 15.914 17.496 1.00 64.94 87 SER A CA 1
ATOM 658 C C . SER A 1 87 ? -4.044 15.598 16.577 1.00 64.94 87 SER A C 1
ATOM 660 O O . SER A 1 87 ? -4.183 14.484 16.066 1.00 64.94 87 SER A O 1
ATOM 662 N N . LYS A 1 88 ? -4.930 16.582 16.339 1.00 59.84 88 LYS A N 1
ATOM 663 C CA . LYS A 1 88 ? -6.024 16.445 15.355 1.00 59.84 88 LYS A CA 1
ATOM 664 C C . LYS A 1 88 ? -5.488 16.214 13.934 1.00 59.84 88 LYS A C 1
ATOM 666 O O . LYS A 1 88 ? -6.036 15.355 13.246 1.00 59.84 88 LYS A O 1
ATOM 671 N N . GLU A 1 89 ? -4.404 16.881 13.517 1.00 64.62 89 GLU A N 1
ATOM 672 C CA . GLU A 1 89 ? -3.787 16.595 12.209 1.00 64.62 89 GLU A CA 1
ATOM 673 C C . GLU A 1 89 ? -3.181 15.188 12.160 1.00 64.62 89 GLU A C 1
ATOM 675 O O . GLU A 1 89 ? -3.201 14.538 11.117 1.00 64.62 89 GLU A O 1
ATOM 680 N N . ALA A 1 90 ? -2.697 14.669 13.293 1.00 67.31 90 ALA A N 1
ATOM 681 C CA . ALA A 1 90 ? -2.203 13.299 13.366 1.00 67.31 90 ALA A CA 1
ATOM 682 C C . ALA A 1 90 ? -3.321 12.268 13.145 1.00 67.31 90 ALA A C 1
ATOM 684 O O . ALA A 1 90 ? -3.090 11.272 12.464 1.00 67.31 90 ALA A O 1
ATOM 685 N N . LYS A 1 91 ? -4.541 12.523 13.644 1.00 68.44 91 LYS A N 1
ATOM 686 C CA . LYS A 1 91 ? -5.712 11.662 13.385 1.00 68.44 91 LYS A CA 1
ATOM 687 C C . LYS A 1 91 ? -6.124 11.658 11.913 1.00 68.44 91 LYS A C 1
ATOM 689 O O . LYS A 1 91 ? -6.430 10.597 11.379 1.00 68.44 91 LYS A O 1
ATOM 694 N N . GLN A 1 92 ? -6.119 12.822 11.263 1.00 71.19 92 GLN A N 1
ATOM 695 C CA . GLN A 1 92 ? -6.403 12.923 9.828 1.00 71.19 92 GLN A CA 1
ATOM 696 C C . GLN A 1 92 ? -5.330 12.196 9.007 1.00 71.19 92 GLN A C 1
ATOM 698 O O . GLN A 1 92 ? -5.656 11.375 8.156 1.00 71.19 92 GLN A O 1
ATOM 703 N N . GLY A 1 93 ? -4.056 12.395 9.343 1.00 77.62 93 GLY A N 1
ATOM 704 C CA . GLY A 1 93 ? -2.962 11.690 8.685 1.00 77.62 93 GLY A CA 1
ATOM 705 C C . GLY A 1 93 ? -2.996 10.171 8.883 1.00 77.62 93 GLY A C 1
ATOM 706 O O . GLY A 1 93 ? -2.683 9.440 7.957 1.00 77.62 93 GLY A O 1
ATOM 707 N N . GLN A 1 94 ? -3.417 9.673 10.051 1.00 81.19 94 GLN A N 1
ATOM 708 C CA . GLN A 1 94 ? -3.601 8.229 10.273 1.00 81.19 94 GLN A CA 1
ATOM 709 C C . GLN A 1 94 ? -4.690 7.636 9.379 1.00 81.19 94 GLN A C 1
ATOM 711 O O . GLN A 1 94 ? -4.592 6.482 8.975 1.00 81.19 94 GLN A O 1
ATOM 716 N N . ARG A 1 95 ? -5.735 8.413 9.082 1.00 85.19 95 ARG A N 1
ATOM 717 C CA . ARG A 1 95 ? -6.789 7.996 8.159 1.00 85.19 95 ARG A CA 1
ATOM 718 C C . ARG A 1 95 ? -6.258 7.902 6.727 1.00 85.19 95 ARG A C 1
ATOM 720 O O . ARG A 1 95 ? -6.502 6.904 6.067 1.00 85.19 95 ARG A O 1
ATOM 727 N N . GLU A 1 96 ? -5.513 8.907 6.277 1.00 88.19 96 GLU A N 1
ATOM 728 C CA . GLU A 1 96 ? -4.851 8.885 4.963 1.00 88.19 96 GLU A CA 1
ATOM 729 C C . GLU A 1 96 ? -3.874 7.705 4.856 1.00 88.19 96 GLU A C 1
ATOM 731 O O . GLU A 1 96 ? -3.866 6.993 3.856 1.00 88.19 96 GLU A O 1
ATOM 736 N N . ASP A 1 97 ? -3.111 7.436 5.921 1.00 89.69 97 ASP A N 1
ATOM 737 C CA . ASP A 1 97 ? -2.223 6.274 5.990 1.00 89.69 97 ASP A CA 1
ATOM 738 C C . ASP A 1 97 ? -3.014 4.958 5.833 1.00 89.69 97 ASP A C 1
ATOM 740 O O . ASP A 1 97 ? -2.601 4.089 5.068 1.00 89.69 97 ASP A O 1
ATOM 744 N N . GLU A 1 98 ? -4.159 4.804 6.516 1.00 92.19 98 GLU A N 1
ATOM 745 C CA . GLU A 1 98 ? -5.040 3.633 6.362 1.00 92.19 98 GLU A CA 1
ATOM 746 C C . GLU A 1 98 ? -5.536 3.469 4.915 1.00 92.19 98 GLU A C 1
ATOM 748 O O . GLU A 1 98 ? -5.486 2.360 4.382 1.00 92.19 98 GLU A O 1
ATOM 753 N N . GLU A 1 99 ? -5.982 4.553 4.274 1.00 92.69 99 GLU A N 1
ATOM 754 C CA . GLU A 1 99 ? -6.482 4.538 2.892 1.00 92.69 99 GLU A CA 1
ATOM 755 C C . GLU A 1 99 ? -5.380 4.101 1.906 1.00 92.69 99 GLU A C 1
ATOM 757 O O . GLU A 1 99 ? -5.595 3.179 1.112 1.00 92.69 99 GLU A O 1
ATOM 762 N N . HIS A 1 100 ? -4.168 4.658 2.024 1.00 94.94 100 HIS A N 1
ATOM 763 C CA . HIS A 1 100 ? -3.021 4.256 1.201 1.00 94.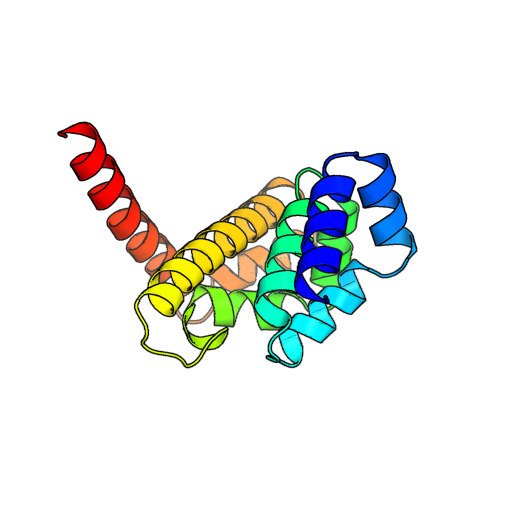94 100 HIS A CA 1
ATOM 764 C C . HIS A 1 100 ? -2.612 2.796 1.436 1.00 94.94 100 HIS A C 1
ATOM 766 O O . HIS A 1 100 ? -2.335 2.068 0.483 1.00 94.94 100 HIS A O 1
ATOM 772 N N . ILE A 1 101 ? -2.599 2.327 2.688 1.00 95.06 101 ILE A N 1
ATOM 773 C CA . ILE A 1 101 ? -2.253 0.933 3.007 1.00 95.06 101 ILE A CA 1
ATOM 774 C C . ILE A 1 101 ? -3.262 -0.035 2.382 1.00 95.06 101 ILE A C 1
ATOM 776 O O . ILE A 1 101 ? -2.858 -1.028 1.776 1.00 95.06 101 ILE A O 1
ATOM 780 N N . VAL A 1 102 ? -4.565 0.237 2.510 1.00 95.25 102 VAL A N 1
ATOM 781 C CA . VAL A 1 102 ? -5.615 -0.617 1.930 1.00 95.25 102 VAL A CA 1
ATOM 782 C C . VAL A 1 102 ? -5.544 -0.609 0.402 1.00 95.25 102 VAL A C 1
ATOM 784 O O . VAL A 1 102 ? -5.666 -1.668 -0.216 1.00 95.25 102 VAL A O 1
ATOM 787 N N . SER A 1 103 ? -5.272 0.546 -0.210 1.00 95.94 103 SER A N 1
ATOM 788 C CA . SER A 1 103 ? -5.065 0.653 -1.658 1.00 95.94 103 SER A CA 1
ATOM 789 C C . SER A 1 103 ? -3.863 -0.175 -2.136 1.00 95.94 103 SER A C 1
ATOM 791 O O . SER A 1 103 ? -3.973 -0.939 -3.103 1.00 95.94 103 SER A O 1
ATOM 793 N N . ILE A 1 104 ? -2.736 -0.128 -1.416 1.00 96.50 104 ILE A N 1
ATOM 794 C CA . ILE A 1 104 ? -1.560 -0.969 -1.690 1.00 96.50 104 ILE A CA 1
ATOM 795 C C . ILE A 1 104 ? -1.895 -2.458 -1.527 1.00 96.50 104 ILE A C 1
ATOM 797 O O . ILE A 1 104 ? -1.512 -3.268 -2.369 1.00 96.50 104 ILE A O 1
ATOM 801 N N . LEU A 1 105 ? -2.631 -2.848 -0.483 1.00 96.94 105 LEU A N 1
ATOM 802 C CA . LEU A 1 105 ? -3.035 -4.246 -0.288 1.00 96.94 105 LEU A CA 1
ATOM 803 C C . LEU A 1 105 ? -3.942 -4.742 -1.420 1.00 96.94 105 LEU A C 1
ATOM 805 O O . LEU A 1 105 ? -3.697 -5.815 -1.968 1.00 96.94 105 LEU A O 1
ATOM 809 N N . SER A 1 106 ? -4.940 -3.950 -1.819 1.00 96.31 106 SER A N 1
ATOM 810 C CA . SER A 1 106 ? -5.798 -4.256 -2.972 1.00 96.31 106 SER A CA 1
ATOM 811 C C . SER A 1 106 ? -4.973 -4.409 -4.251 1.00 96.31 106 SER A C 1
ATOM 813 O O . SER A 1 106 ? -5.144 -5.360 -5.010 1.00 96.31 106 SER A O 1
ATOM 815 N N . SER A 1 107 ? -4.009 -3.513 -4.444 1.00 96.44 107 SER A N 1
ATOM 816 C CA . SER A 1 107 ? -3.071 -3.530 -5.560 1.00 96.44 107 SER A CA 1
ATOM 817 C C . SER A 1 107 ? -2.247 -4.816 -5.629 1.00 96.44 107 SER A C 1
ATOM 819 O O . SER A 1 107 ? -2.134 -5.401 -6.705 1.00 96.44 107 SER A O 1
ATOM 821 N N . LEU A 1 108 ? -1.718 -5.272 -4.492 1.00 97.12 108 LEU A N 1
ATOM 822 C CA . LEU A 1 108 ? -0.963 -6.520 -4.380 1.00 97.12 108 LEU A CA 1
ATOM 823 C C . LEU A 1 108 ? -1.842 -7.745 -4.665 1.00 97.12 108 LEU A C 1
ATOM 825 O O . LEU A 1 108 ? -1.443 -8.612 -5.438 1.00 97.12 108 LEU A O 1
ATOM 829 N N . LEU A 1 109 ? -3.040 -7.801 -4.076 1.00 95.94 109 LEU A N 1
ATOM 830 C CA . LEU A 1 109 ? -3.970 -8.926 -4.231 1.00 95.94 109 LEU A CA 1
ATOM 831 C C . LEU A 1 109 ? -4.515 -9.054 -5.661 1.00 95.94 109 LEU A C 1
ATOM 833 O O . LEU A 1 109 ? -4.719 -10.161 -6.140 1.00 95.94 109 LEU A O 1
ATOM 837 N N . LEU A 1 110 ? -4.751 -7.936 -6.352 1.00 95.50 110 LEU A N 1
ATOM 838 C CA . LEU A 1 110 ? -5.337 -7.947 -7.696 1.00 95.50 110 LEU A CA 1
ATOM 839 C C . LEU A 1 110 ? -4.316 -8.154 -8.821 1.00 95.50 110 LEU A C 1
ATOM 841 O O . LEU A 1 110 ? -4.713 -8.538 -9.919 1.00 95.50 110 LEU A O 1
ATOM 845 N N . ARG A 1 111 ? -3.033 -7.831 -8.602 1.00 94.56 111 ARG A N 1
ATOM 846 C CA . ARG A 1 111 ? -2.019 -7.823 -9.675 1.00 94.56 111 ARG A CA 1
ATOM 847 C C . ARG A 1 111 ? -0.974 -8.918 -9.585 1.00 94.56 111 ARG A C 1
ATOM 849 O O . ARG A 1 111 ? -0.410 -9.264 -10.620 1.00 94.56 111 ARG A O 1
ATOM 856 N N . LEU A 1 112 ? -0.671 -9.409 -8.389 1.00 95.94 112 LEU A N 1
ATOM 857 C CA . LEU A 1 112 ? 0.350 -10.437 -8.226 1.00 95.94 112 LEU A CA 1
ATOM 858 C C . LEU A 1 112 ? -0.192 -11.815 -8.598 1.00 95.94 112 LEU A C 1
ATOM 860 O O . LEU A 1 112 ? -1.368 -12.114 -8.405 1.00 95.94 112 LEU A O 1
ATOM 864 N N . ALA A 1 113 ? 0.708 -12.680 -9.055 1.00 94.31 113 ALA A N 1
ATOM 865 C CA . ALA A 1 113 ? 0.444 -14.097 -9.271 1.00 94.31 113 ALA A CA 1
ATOM 866 C C . ALA A 1 113 ? 1.581 -14.951 -8.683 1.00 94.31 113 ALA A C 1
ATOM 868 O O . ALA A 1 113 ? 2.602 -14.435 -8.226 1.00 94.31 113 ALA A O 1
ATOM 869 N N . GLY A 1 114 ? 1.395 -16.273 -8.662 1.00 95.69 114 GLY A N 1
ATOM 870 C CA . GLY A 1 114 ? 2.440 -17.219 -8.264 1.00 95.69 114 GLY A CA 1
ATOM 871 C C . GLY A 1 114 ? 2.954 -17.016 -6.835 1.00 95.69 114 GLY A C 1
ATOM 872 O O . GLY A 1 114 ? 2.176 -16.860 -5.891 1.00 95.69 114 GLY A O 1
ATOM 873 N N . GLU A 1 115 ? 4.277 -17.047 -6.672 1.00 95.81 115 GLU A N 1
ATOM 874 C CA . GLU A 1 115 ? 4.928 -17.034 -5.360 1.00 95.81 115 GLU A CA 1
ATOM 875 C C . GLU A 1 115 ? 4.723 -15.712 -4.606 1.00 95.81 115 GLU A C 1
ATOM 877 O O . GLU A 1 115 ? 4.401 -15.726 -3.417 1.00 95.81 115 GLU A O 1
ATOM 882 N N . SER A 1 116 ? 4.849 -14.566 -5.281 1.00 96.12 116 SER A N 1
ATOM 883 C CA . SER A 1 116 ? 4.642 -13.253 -4.660 1.00 96.12 116 SER A CA 1
ATOM 884 C C . SER A 1 116 ? 3.217 -13.096 -4.138 1.00 96.12 116 SER A C 1
ATOM 886 O O . SER A 1 116 ? 3.021 -12.623 -3.017 1.00 96.12 116 SER A O 1
ATOM 888 N N . HIS A 1 117 ? 2.223 -13.564 -4.899 1.00 96.88 117 HIS A N 1
ATOM 889 C CA . HIS A 1 117 ? 0.830 -13.589 -4.456 1.00 96.88 117 HIS A CA 1
ATOM 890 C C . HIS A 1 117 ? 0.629 -14.518 -3.252 1.00 96.88 117 HIS A C 1
ATOM 892 O O . HIS A 1 117 ? 0.027 -14.118 -2.255 1.00 96.88 117 HIS A O 1
ATOM 898 N N . ALA A 1 118 ? 1.208 -15.724 -3.289 1.00 96.81 118 ALA A N 1
ATOM 899 C CA . ALA A 1 118 ? 1.153 -16.660 -2.168 1.00 96.81 118 ALA A CA 1
ATOM 900 C C . ALA A 1 118 ? 1.762 -16.063 -0.887 1.00 96.81 118 ALA A C 1
ATOM 902 O O . ALA A 1 118 ? 1.176 -16.195 0.184 1.00 96.81 118 ALA A O 1
ATOM 903 N N . ARG A 1 119 ? 2.881 -15.329 -0.982 1.00 96.94 119 ARG A N 1
ATOM 904 C CA . ARG A 1 119 ? 3.488 -14.629 0.167 1.00 96.94 119 ARG A CA 1
ATOM 905 C C . ARG A 1 119 ? 2.554 -13.580 0.778 1.00 96.94 119 ARG A C 1
ATOM 907 O O . ARG A 1 119 ? 2.547 -13.426 1.999 1.00 96.94 119 ARG A O 1
ATOM 914 N N . VAL A 1 120 ? 1.776 -12.869 -0.042 1.00 96.94 120 VAL A N 1
ATOM 915 C CA . VAL A 1 120 ? 0.763 -11.914 0.441 1.00 96.94 120 VAL A CA 1
ATOM 916 C C . VAL A 1 120 ? -0.389 -12.649 1.120 1.00 96.94 120 VAL A C 1
ATOM 918 O O . VAL A 1 120 ? -0.770 -12.272 2.224 1.00 96.94 120 VAL A O 1
ATOM 921 N N . LEU A 1 121 ? -0.906 -13.722 0.519 1.00 96.75 121 LEU A N 1
ATOM 922 C CA . LEU A 1 121 ? -1.990 -14.517 1.107 1.00 96.75 121 LEU A CA 1
ATOM 923 C C . LEU A 1 121 ? -1.587 -15.155 2.440 1.00 96.75 121 LEU A C 1
ATOM 925 O O . LEU A 1 121 ? -2.356 -15.095 3.398 1.00 96.75 121 LEU A O 1
ATOM 929 N N . SER A 1 122 ? -0.364 -15.678 2.546 1.00 96.56 122 SER A N 1
ATOM 930 C CA . SER A 1 122 ? 0.156 -16.246 3.795 1.00 96.56 122 SER A CA 1
ATOM 931 C C . SER A 1 122 ? 0.092 -15.253 4.955 1.00 96.56 122 SER A C 1
ATOM 933 O O . SER A 1 122 ? -0.202 -15.651 6.079 1.00 96.56 122 SER A O 1
ATOM 935 N N . LYS A 1 123 ? 0.262 -13.948 4.697 1.00 96.56 123 LYS A N 1
ATOM 936 C CA . LYS A 1 123 ? 0.143 -12.917 5.737 1.00 96.56 123 LYS A CA 1
ATOM 937 C C . LYS A 1 123 ? -1.260 -12.805 6.326 1.00 96.56 123 LYS A C 1
ATOM 939 O O . LYS A 1 123 ? -1.372 -12.435 7.489 1.00 96.56 123 LYS A O 1
ATOM 944 N N . PHE A 1 124 ? -2.305 -13.138 5.569 1.00 96.06 124 PHE A N 1
ATOM 945 C CA . PHE A 1 124 ? -3.682 -13.167 6.070 1.00 96.06 124 PHE A CA 1
ATOM 946 C C . PHE A 1 124 ? -4.017 -14.442 6.849 1.00 96.06 124 PHE A C 1
ATOM 948 O O . PHE A 1 124 ? -4.991 -14.444 7.593 1.00 96.06 124 PHE A O 1
ATOM 955 N N . VAL A 1 125 ? -3.207 -15.496 6.709 1.00 95.75 125 VAL A N 1
ATOM 956 C CA . VAL A 1 125 ? -3.394 -16.775 7.411 1.00 95.75 125 VAL A CA 1
ATOM 957 C C . VAL A 1 125 ? -2.578 -16.851 8.716 1.00 95.75 125 VAL A C 1
ATOM 959 O O . VAL A 1 125 ? -2.875 -17.650 9.602 1.00 95.75 125 VAL A O 1
ATOM 962 N N . GLU A 1 126 ? -1.562 -15.997 8.871 1.00 92.94 126 GLU A N 1
ATOM 963 C CA . GLU A 1 126 ? -0.722 -15.904 10.074 1.00 92.94 126 GLU A CA 1
ATOM 964 C C . GLU A 1 126 ? -1.521 -15.572 11.353 1.00 92.94 126 GLU A C 1
ATOM 966 O O . GLU A 1 126 ? -2.547 -14.892 11.314 1.00 92.94 126 GLU A O 1
ATOM 971 N N . ASN A 1 127 ? -1.005 -16.020 12.507 1.00 93.38 127 ASN A N 1
ATOM 972 C CA . ASN A 1 127 ? -1.467 -15.647 13.854 1.00 93.38 127 ASN A CA 1
ATOM 973 C C . ASN A 1 127 ? -2.986 -15.769 14.076 1.00 93.38 127 ASN A C 1
ATOM 975 O O . ASN A 1 127 ? -3.597 -14.896 14.684 1.00 93.38 127 ASN A O 1
ATOM 979 N N . GLY A 1 128 ? -3.600 -16.844 13.578 1.00 92.94 128 GLY A N 1
ATOM 980 C CA . GLY A 1 128 ? -5.032 -17.077 13.775 1.00 92.94 128 GLY A CA 1
ATOM 981 C C . GLY A 1 128 ? -5.925 -16.111 12.997 1.00 92.94 128 GLY A C 1
ATOM 982 O O . GLY A 1 128 ? -7.000 -15.784 13.474 1.00 92.94 128 GLY A O 1
ATOM 983 N N . LEU A 1 129 ? -5.491 -15.679 11.807 1.00 95.00 129 LEU A N 1
ATOM 984 C CA . LEU A 1 129 ? -6.229 -14.769 10.921 1.00 95.00 129 LEU A CA 1
ATOM 985 C C . LEU A 1 129 ? -6.358 -13.330 11.446 1.00 95.00 129 LEU A C 1
ATOM 987 O O . LEU A 1 129 ? -7.218 -12.586 10.981 1.00 95.00 129 LEU A O 1
ATOM 991 N N . GLU A 1 130 ? -5.456 -12.878 12.325 1.00 95.44 130 GLU A N 1
ATOM 992 C CA . GLU A 1 130 ? -5.531 -11.536 12.936 1.00 95.44 130 GLU A CA 1
ATOM 993 C C . GLU A 1 130 ? -5.622 -10.383 11.907 1.00 95.44 130 GLU A C 1
ATOM 995 O O . GLU A 1 130 ? -6.128 -9.299 12.199 1.00 95.44 130 GLU A O 1
ATOM 1000 N N . LYS A 1 131 ? -5.117 -10.586 10.678 1.00 95.31 131 LYS A N 1
ATOM 1001 C CA . LYS A 1 131 ? -5.213 -9.584 9.600 1.00 95.31 131 LYS A CA 1
ATOM 1002 C C . LYS A 1 131 ? -6.614 -9.514 9.003 1.00 95.31 131 LYS A C 1
ATOM 1004 O O . LYS A 1 131 ? -7.019 -8.444 8.556 1.00 95.31 131 LYS A O 1
ATOM 1009 N N . VAL A 1 132 ? -7.329 -10.635 8.980 1.00 96.25 132 VAL A N 1
ATOM 1010 C CA . VAL A 1 132 ? -8.731 -10.704 8.560 1.00 96.25 132 VAL A CA 1
ATOM 1011 C C . VAL A 1 132 ? -9.603 -10.020 9.606 1.00 96.25 132 VAL A C 1
ATOM 1013 O O . VAL A 1 132 ? -10.418 -9.181 9.235 1.00 96.25 132 VAL A O 1
ATOM 1016 N N . ASP A 1 133 ? -9.356 -10.261 10.896 1.00 95.19 133 ASP A N 1
ATOM 1017 C CA . ASP A 1 133 ? -10.048 -9.547 11.977 1.00 95.19 133 ASP A CA 1
ATOM 1018 C C . ASP A 1 133 ? -9.855 -8.034 11.839 1.00 95.19 133 ASP A C 1
ATOM 1020 O O . ASP A 1 133 ? -10.818 -7.267 11.802 1.00 95.19 133 ASP A O 1
ATOM 1024 N N . ARG A 1 134 ? -8.605 -7.595 11.633 1.00 94.81 134 ARG A N 1
ATOM 1025 C CA . ARG A 1 134 ? -8.299 -6.180 11.397 1.00 94.81 134 ARG A CA 1
ATOM 1026 C C . ARG A 1 134 ? -9.002 -5.615 10.159 1.00 94.81 134 ARG A C 1
ATOM 1028 O O . ARG A 1 134 ? -9.414 -4.453 10.162 1.00 94.81 134 ARG A O 1
ATOM 1035 N N . LEU A 1 135 ? -9.124 -6.402 9.092 1.00 95.44 135 LEU A N 1
ATOM 1036 C CA . LEU A 1 135 ? -9.846 -5.997 7.887 1.00 95.44 135 LEU A CA 1
ATOM 1037 C C . LEU A 1 135 ? -11.338 -5.786 8.180 1.00 95.44 135 LEU A C 1
ATOM 1039 O O . LEU A 1 135 ? -11.904 -4.793 7.723 1.00 95.44 135 LEU A O 1
ATOM 1043 N N . MET A 1 136 ? -11.949 -6.665 8.977 1.00 95.75 136 MET A N 1
ATOM 1044 C CA . MET A 1 136 ? -13.345 -6.537 9.404 1.00 95.75 136 MET A CA 1
ATOM 1045 C C . MET A 1 136 ? -13.556 -5.308 10.296 1.00 95.75 136 MET A C 1
ATOM 1047 O O . MET A 1 136 ? -14.485 -4.540 10.054 1.00 95.75 136 MET A O 1
ATOM 1051 N N . GLU A 1 137 ? -12.649 -5.041 11.241 1.00 94.06 137 GLU A N 1
ATOM 1052 C CA . GLU A 1 137 ? -12.682 -3.812 12.052 1.00 94.06 137 GLU A CA 1
ATOM 1053 C C . GLU A 1 137 ? -12.649 -2.545 11.182 1.00 94.06 137 GLU A C 1
ATOM 1055 O O . GLU A 1 137 ? -13.394 -1.587 11.415 1.00 94.06 137 GLU A O 1
ATOM 1060 N N . LEU A 1 138 ? -11.766 -2.514 10.175 1.00 93.75 138 LEU A N 1
ATOM 1061 C CA . LEU A 1 138 ? -11.683 -1.400 9.231 1.00 93.75 138 LEU A CA 1
ATOM 1062 C C . LEU A 1 138 ? -12.971 -1.277 8.415 1.00 93.75 138 LEU A C 1
ATOM 1064 O O . LEU A 1 138 ? -13.484 -0.166 8.266 1.00 93.75 138 LEU A O 1
ATOM 1068 N N . HIS A 1 139 ? -13.514 -2.392 7.928 1.00 95.12 139 HIS A N 1
ATOM 1069 C CA . HIS A 1 139 ? -14.774 -2.404 7.195 1.00 95.12 139 HIS A CA 1
ATOM 1070 C C . HIS A 1 139 ? -15.907 -1.799 8.030 1.00 95.12 139 HIS A C 1
ATOM 1072 O O . HIS A 1 139 ? -16.548 -0.855 7.577 1.00 95.12 139 HIS A O 1
ATOM 1078 N N . GLU A 1 140 ? -16.114 -2.254 9.267 1.00 95.31 140 GLU A N 1
ATOM 1079 C CA . GLU A 1 140 ? -17.149 -1.711 10.156 1.00 95.31 140 GLU A CA 1
ATOM 1080 C C . GLU A 1 140 ? -16.957 -0.213 10.426 1.00 95.31 140 GLU A C 1
ATOM 1082 O O . GLU A 1 140 ? -17.906 0.572 10.315 1.00 95.31 140 GLU A O 1
ATOM 1087 N N . LYS A 1 141 ? -15.717 0.205 10.716 1.00 92.88 141 LYS A N 1
ATOM 1088 C CA . LYS A 1 141 ? -15.354 1.610 10.948 1.00 92.88 141 LYS A CA 1
ATOM 1089 C C . LYS A 1 141 ? -15.718 2.498 9.757 1.00 92.88 141 LYS A C 1
ATOM 1091 O O . LYS A 1 141 ? -16.320 3.556 9.949 1.00 92.88 141 LYS A O 1
ATOM 1096 N N . TYR A 1 142 ? -15.325 2.118 8.541 1.00 92.88 142 TYR A N 1
ATOM 1097 C CA . TYR A 1 142 ? -15.563 2.930 7.344 1.00 92.88 142 TYR A CA 1
ATOM 1098 C C . TYR A 1 142 ? -17.003 2.818 6.836 1.00 92.88 142 TYR A C 1
ATOM 1100 O O . TYR A 1 142 ? -17.559 3.826 6.404 1.00 92.88 142 TYR A O 1
ATOM 1108 N N . PHE A 1 143 ? -17.637 1.651 6.967 1.00 94.44 143 PHE A N 1
ATOM 1109 C CA . PHE A 1 143 ? -19.044 1.447 6.626 1.00 94.44 143 PHE A CA 1
ATOM 1110 C C . PHE A 1 143 ? -19.962 2.330 7.474 1.00 94.44 143 PHE A C 1
ATOM 1112 O O . PHE A 1 143 ? -20.819 3.031 6.935 1.00 94.44 143 PHE A O 1
ATOM 1119 N N . LYS A 1 144 ? -19.744 2.371 8.797 1.00 94.88 144 LYS A N 1
ATOM 1120 C CA . LYS A 1 144 ? -20.500 3.249 9.700 1.00 94.88 144 LYS A CA 1
ATOM 1121 C C . LYS A 1 144 ? -20.382 4.718 9.288 1.00 94.88 144 LYS A C 1
ATOM 1123 O O . LYS A 1 144 ? -21.395 5.398 9.169 1.00 94.88 144 LYS A O 1
ATOM 1128 N N . ARG A 1 145 ? -19.162 5.183 9.001 1.00 91.06 145 ARG A N 1
ATOM 1129 C CA . ARG A 1 145 ? -18.911 6.569 8.570 1.00 91.06 145 ARG A CA 1
ATOM 1130 C C . ARG A 1 145 ? -19.556 6.901 7.228 1.00 91.06 145 ARG A C 1
ATOM 1132 O O . ARG A 1 145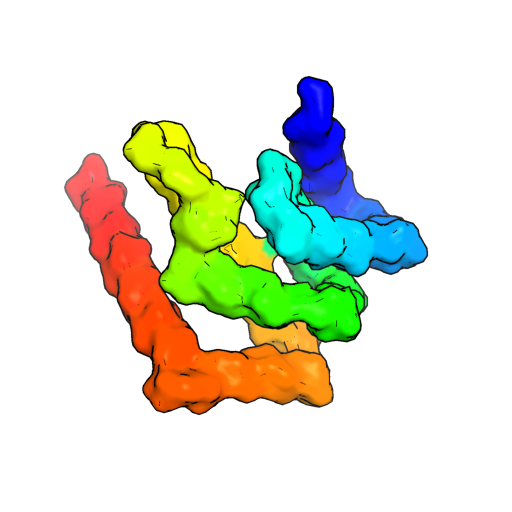 ? -20.091 7.991 7.076 1.00 91.06 145 ARG A O 1
ATOM 1139 N N . ALA A 1 146 ? -19.497 5.984 6.264 1.00 93.00 146 ALA A N 1
ATOM 1140 C CA . ALA A 1 146 ? -20.144 6.166 4.968 1.00 93.00 146 ALA A CA 1
ATOM 1141 C C . ALA A 1 146 ? -21.667 6.280 5.117 1.00 93.00 146 ALA A C 1
ATOM 1143 O O . ALA A 1 146 ? -22.288 7.106 4.458 1.00 93.00 146 ALA A O 1
ATOM 1144 N N . ARG A 1 147 ? -22.260 5.492 6.022 1.00 94.56 147 ARG A N 1
ATOM 1145 C CA . ARG A 1 147 ? -23.692 5.554 6.324 1.00 94.56 147 ARG A CA 1
ATOM 1146 C C . ARG A 1 147 ? -24.091 6.848 7.030 1.00 94.56 147 ARG A C 1
ATOM 1148 O O . ARG A 1 147 ? -25.132 7.395 6.701 1.00 94.56 147 ARG A O 1
ATOM 1155 N N . GLU A 1 148 ? -23.296 7.320 7.987 1.00 93.81 148 GLU A N 1
ATOM 1156 C CA . GLU A 1 148 ? -23.524 8.610 8.656 1.00 93.81 148 GLU A CA 1
ATOM 1157 C C . GLU A 1 148 ? -23.490 9.759 7.640 1.00 93.81 148 GLU A C 1
ATOM 1159 O O . GLU A 1 148 ? -24.453 10.506 7.551 1.00 93.81 148 GLU A O 1
ATOM 1164 N N . ALA A 1 149 ? -22.462 9.810 6.788 1.00 91.50 149 ALA A N 1
ATOM 1165 C CA . ALA A 1 149 ? -22.322 10.846 5.762 1.00 91.50 149 ALA A CA 1
ATOM 1166 C C . ALA A 1 149 ? -23.381 10.791 4.643 1.00 91.50 149 ALA A C 1
ATOM 1168 O O . ALA A 1 149 ? -23.531 11.761 3.913 1.00 91.50 149 ALA A O 1
ATOM 1169 N N . ALA A 1 150 ? -24.071 9.661 4.463 1.00 88.69 150 ALA A N 1
ATOM 1170 C CA . ALA A 1 150 ? -25.164 9.528 3.498 1.00 88.69 150 ALA A CA 1
ATOM 1171 C C . ALA A 1 150 ? -26.526 9.979 4.057 1.00 88.69 150 ALA A C 1
ATOM 1173 O O . ALA A 1 150 ? -27.479 10.100 3.290 1.00 88.69 150 ALA A O 1
ATOM 1174 N N . ASN A 1 151 ? -26.628 10.168 5.377 1.00 78.44 151 ASN A N 1
ATOM 1175 C CA . ASN A 1 151 ? -27.841 10.637 6.050 1.00 78.44 151 ASN A CA 1
ATOM 1176 C C . ASN A 1 151 ? -27.801 12.145 6.376 1.00 78.44 151 ASN A C 1
ATOM 1178 O O . ASN A 1 151 ? -28.809 12.659 6.862 1.00 78.44 151 ASN A O 1
ATOM 1182 N N . ASP A 1 152 ? -26.665 12.808 6.138 1.00 59.38 152 ASP A N 1
ATOM 1183 C CA . ASP A 1 152 ? -26.462 14.265 6.223 1.00 59.38 152 ASP A CA 1
ATOM 1184 C C . ASP A 1 152 ? -26.672 14.925 4.846 1.00 59.38 152 ASP A C 1
ATOM 1186 O O . ASP A 1 152 ? -27.189 16.066 4.810 1.00 59.38 152 ASP A O 1
#